Protein AF-A0AB36BLF7-F1 (afdb_monomer_lite)

Radius of gyration: 25.71 Å; chains: 1; bounding box: 41×65×90 Å

Foldseek 3Di:
DPPPPPPPDDDDQVLLVLLLCCLQPQADLVVLCVLLVHDSVLSVVLNVQLVVQLVVCVVPPRSSVVSCVVRDDPVSVVSSVVVSVVCVVCVVVRPPPPPDPVNVVVVVVVVVVVVCVVVVVPPPDPPPPPPDDD

pLDDT: mean 78.64, std 15.18, range [36.53, 93.25]

Organism: Staphylococcus warneri (NCBI:txid1292)

Secondary structure (DSSP, 8-state):
-----PPPP---HHHHHHHHHIIIIIS-HHHHHHHTT--HHHHHHHHHHHHHHHHHTTTSS-HHHHHHHHHS-HHHHHHHHHHHHHHHH-GGGGS-----HHHHHHHHHHHHHHHHHHTT-------TTSS---

Structure (mmCIF, N/CA/C/O backbone):
data_AF-A0AB36BLF7-F1
#
_entry.id   AF-A0AB36BLF7-F1
#
loop_
_atom_site.group_PDB
_atom_site.id
_atom_site.type_symbol
_atom_site.label_atom_id
_atom_site.label_alt_id
_atom_site.label_comp_id
_atom_site.label_asym_id
_atom_site.label_entity_id
_atom_site.label_seq_id
_atom_site.pdbx_PDB_ins_code
_atom_site.Cartn_x
_atom_site.Cartn_y
_atom_site.Cartn_z
_atom_site.occupancy
_atom_site.B_iso_or_equiv
_atom_site.auth_seq_id
_atom_site.auth_comp_id
_atom_site.auth_asym_id
_atom_site.auth_atom_id
_atom_site.pdbx_PDB_model_num
ATOM 1 N N . MET A 1 1 ? -0.136 10.505 -38.898 1.00 45.38 1 MET A N 1
ATOM 2 C CA . MET A 1 1 ? -0.244 9.866 -37.563 1.00 45.38 1 MET A CA 1
ATOM 3 C C . MET A 1 1 ? -0.278 10.948 -36.496 1.00 45.38 1 MET A C 1
ATOM 5 O O . MET A 1 1 ? 0.633 11.760 -36.458 1.00 45.38 1 MET A O 1
ATOM 9 N N . ARG A 1 2 ? -1.320 11.004 -35.657 1.00 48.56 2 ARG A N 1
ATOM 10 C CA . ARG A 1 2 ? -1.371 11.905 -34.492 1.00 48.56 2 ARG A CA 1
ATOM 11 C C . ARG A 1 2 ? -0.924 11.090 -33.276 1.00 48.56 2 ARG A C 1
ATOM 13 O O . ARG A 1 2 ? -1.735 10.381 -32.689 1.00 48.56 2 ARG A O 1
ATOM 20 N N . THR A 1 3 ? 0.362 11.120 -32.937 1.00 56.50 3 THR A N 1
ATOM 21 C CA . THR A 1 3 ? 0.858 10.503 -31.699 1.00 56.50 3 THR A CA 1
ATOM 22 C C . THR A 1 3 ? 0.397 11.382 -30.543 1.00 56.50 3 THR A C 1
ATOM 24 O O . THR A 1 3 ? 1.006 12.408 -30.251 1.00 56.50 3 THR A O 1
ATOM 27 N N . LYS A 1 4 ? -0.741 11.047 -29.929 1.00 61.22 4 LYS A N 1
ATOM 28 C CA . LYS A 1 4 ? -1.139 11.665 -28.662 1.00 61.22 4 LYS A CA 1
ATOM 29 C C . LYS A 1 4 ? -0.105 11.238 -27.621 1.00 61.22 4 LYS A C 1
ATOM 31 O O . LYS A 1 4 ? -0.227 10.162 -27.049 1.00 61.22 4 LYS A O 1
ATOM 36 N N . THR A 1 5 ? 0.937 12.037 -27.427 1.00 59.03 5 THR A N 1
ATOM 37 C CA . THR A 1 5 ? 1.915 11.819 -26.363 1.00 59.03 5 THR A CA 1
ATOM 38 C C . THR A 1 5 ? 1.154 11.893 -25.044 1.00 59.03 5 THR A C 1
ATOM 40 O O . THR A 1 5 ? 0.549 12.925 -24.739 1.00 59.03 5 THR A O 1
ATOM 43 N N . GLN A 1 6 ? 1.093 10.790 -24.296 1.00 59.69 6 GLN A N 1
ATOM 44 C CA . GLN A 1 6 ? 0.554 10.828 -22.939 1.00 59.69 6 GLN A CA 1
ATOM 45 C C . GLN A 1 6 ? 1.383 11.838 -22.146 1.00 59.69 6 GLN A C 1
ATOM 47 O O . GLN A 1 6 ? 2.611 11.786 -22.163 1.00 59.69 6 GLN A O 1
ATOM 52 N N . LYS A 1 7 ? 0.715 12.797 -21.495 1.00 61.59 7 LYS A N 1
ATOM 53 C CA . LYS A 1 7 ? 1.396 13.698 -20.563 1.00 61.59 7 LYS A CA 1
ATOM 54 C C . LYS A 1 7 ? 2.073 12.840 -19.499 1.00 61.59 7 LYS A C 1
ATOM 56 O O . LYS A 1 7 ? 1.421 11.967 -18.927 1.00 61.59 7 LYS A O 1
ATOM 61 N N . ASN A 1 8 ? 3.349 13.112 -19.236 1.00 65.00 8 ASN A N 1
ATOM 62 C CA . ASN A 1 8 ? 4.058 12.482 -18.130 1.00 65.00 8 ASN A CA 1
ATOM 63 C C . ASN A 1 8 ? 3.266 12.735 -16.844 1.00 65.00 8 ASN A C 1
ATOM 65 O O . ASN A 1 8 ? 2.873 13.871 -16.564 1.00 65.00 8 ASN A O 1
ATOM 69 N N . LEU A 1 9 ? 2.985 11.665 -16.101 1.00 67.94 9 LEU A N 1
ATOM 70 C CA . LEU A 1 9 ? 2.349 11.785 -14.802 1.00 67.94 9 LEU A CA 1
ATOM 71 C C . LEU A 1 9 ? 3.348 12.469 -13.868 1.00 67.94 9 LEU A C 1
ATOM 73 O O . LEU A 1 9 ? 4.423 11.932 -13.621 1.00 67.94 9 LEU A O 1
ATOM 77 N N . THR A 1 10 ? 2.987 13.637 -13.347 1.00 70.81 10 THR A N 1
ATOM 78 C CA . THR A 1 10 ? 3.804 14.339 -12.357 1.00 70.81 10 THR A CA 1
ATOM 79 C C . THR A 1 10 ? 2.959 14.567 -11.117 1.00 70.81 10 THR A C 1
ATOM 81 O O . THR A 1 10 ? 1.934 15.247 -11.167 1.00 70.81 10 THR A O 1
ATOM 84 N N . ILE A 1 11 ? 3.378 13.986 -9.995 1.00 80.75 11 ILE A N 1
ATOM 85 C CA . ILE A 1 11 ? 2.759 14.190 -8.683 1.00 80.75 11 ILE A CA 1
ATOM 86 C C . ILE A 1 11 ? 3.725 15.022 -7.839 1.00 80.75 11 ILE A C 1
ATOM 88 O O . ILE A 1 11 ? 4.941 14.841 -7.912 1.00 80.75 11 ILE A O 1
ATOM 92 N N . SER A 1 12 ? 3.198 15.951 -7.035 1.00 86.50 12 SER A N 1
ATOM 93 C CA . SER A 1 12 ? 4.039 16.720 -6.115 1.00 86.50 12 SER A CA 1
ATOM 94 C C . SER A 1 12 ? 4.742 15.793 -5.118 1.00 86.50 12 SER A C 1
ATOM 96 O O . SER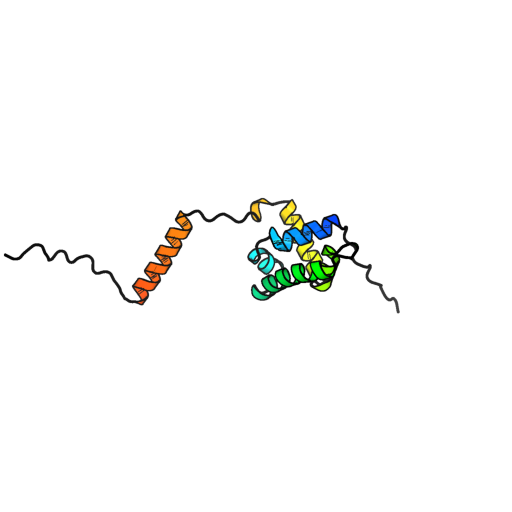 A 1 12 ? 4.204 14.753 -4.719 1.00 86.50 12 SER A O 1
ATOM 98 N N . LYS A 1 13 ? 5.950 16.174 -4.695 1.00 87.69 13 LYS A N 1
ATOM 99 C CA . LYS A 1 13 ? 6.769 15.375 -3.773 1.00 87.69 13 LYS A CA 1
ATOM 100 C C . LYS A 1 13 ? 6.017 15.025 -2.490 1.00 87.69 13 LYS A C 1
ATOM 102 O O . LYS A 1 13 ? 5.853 13.851 -2.176 1.00 87.69 13 LYS A O 1
ATOM 107 N N . THR A 1 14 ? 5.439 16.032 -1.839 1.00 87.81 14 THR A N 1
ATOM 108 C CA . THR A 1 14 ? 4.654 15.869 -0.608 1.00 87.81 14 THR A CA 1
ATOM 109 C C . THR A 1 14 ? 3.477 14.912 -0.791 1.00 87.81 14 THR A C 1
ATOM 111 O O . THR A 1 14 ? 3.247 14.035 0.036 1.00 87.81 14 THR A O 1
ATOM 114 N N . LYS A 1 15 ? 2.739 15.025 -1.904 1.00 88.69 15 LYS A N 1
ATOM 115 C CA . LYS A 1 15 ? 1.605 14.132 -2.177 1.00 88.69 15 LYS A CA 1
ATOM 116 C C . LYS A 1 15 ? 2.071 12.693 -2.404 1.00 88.69 15 LYS A C 1
ATOM 118 O O . LYS A 1 15 ? 1.430 11.764 -1.925 1.00 88.69 15 LYS A O 1
ATOM 123 N N . SER A 1 16 ? 3.202 12.517 -3.080 1.00 90.31 16 SER A N 1
ATOM 124 C CA . SER A 1 16 ? 3.807 11.204 -3.331 1.00 90.31 16 SER A CA 1
ATOM 125 C C . SER A 1 16 ? 4.260 10.533 -2.031 1.00 90.31 16 SER A C 1
ATOM 127 O O . SER A 1 16 ? 3.999 9.352 -1.824 1.00 90.31 16 SER A O 1
ATOM 129 N N . GLU A 1 17 ? 4.887 11.287 -1.127 1.00 92.00 17 GLU A N 1
ATOM 130 C CA . GLU A 1 17 ? 5.300 10.811 0.200 1.00 92.00 17 GLU A CA 1
ATOM 131 C C . GLU A 1 17 ? 4.105 10.417 1.071 1.00 92.00 17 GLU A C 1
ATOM 133 O O . GLU A 1 17 ? 4.120 9.353 1.693 1.00 92.00 17 GLU A O 1
ATOM 138 N N . ASN A 1 18 ? 3.041 11.221 1.061 1.00 92.69 18 ASN A N 1
ATOM 139 C CA . ASN A 1 18 ? 1.825 10.921 1.810 1.00 92.69 18 ASN A CA 1
ATOM 140 C C . ASN A 1 18 ? 1.137 9.650 1.303 1.00 92.69 18 ASN A C 1
ATOM 142 O O . ASN A 1 18 ? 0.778 8.789 2.104 1.00 92.69 18 ASN A O 1
ATOM 146 N N . ILE A 1 19 ? 0.996 9.504 -0.018 1.00 92.06 19 ILE A N 1
ATOM 147 C CA . ILE A 1 19 ? 0.427 8.300 -0.636 1.00 92.06 19 ILE A CA 1
ATOM 148 C C . ILE A 1 19 ? 1.293 7.078 -0.317 1.00 92.06 19 ILE A C 1
ATOM 150 O O . ILE A 1 19 ? 0.776 6.035 0.080 1.00 92.06 19 ILE A O 1
ATOM 154 N N . PHE A 1 20 ? 2.616 7.204 -0.426 1.00 93.25 20 PHE A N 1
ATOM 155 C CA . PHE A 1 20 ? 3.541 6.127 -0.084 1.00 93.25 20 PHE A CA 1
ATOM 156 C C . PHE A 1 20 ? 3.397 5.694 1.385 1.00 93.25 20 PHE A C 1
ATOM 158 O O . PHE A 1 20 ? 3.282 4.500 1.679 1.00 93.25 20 PHE A O 1
ATOM 165 N N . SER A 1 21 ? 3.359 6.652 2.318 1.00 91.38 21 SER A N 1
ATOM 166 C CA . SER A 1 21 ? 3.156 6.374 3.745 1.00 91.38 21 SER A CA 1
ATOM 167 C C . SER A 1 21 ? 1.790 5.738 4.004 1.00 91.38 21 SER A C 1
ATOM 169 O O . SER A 1 21 ? 1.688 4.776 4.766 1.00 91.38 21 SER A O 1
ATOM 171 N N . PHE A 1 22 ? 0.750 6.208 3.315 1.00 91.75 22 PHE A N 1
ATOM 172 C CA . PHE A 1 22 ? -0.593 5.651 3.412 1.00 91.75 22 PHE A CA 1
ATOM 173 C C . PHE A 1 22 ? -0.630 4.169 3.019 1.00 91.75 22 PHE A C 1
ATOM 175 O O . PHE A 1 22 ? -1.126 3.348 3.787 1.00 91.75 22 PHE A O 1
ATOM 182 N N . ILE A 1 23 ? -0.045 3.801 1.874 1.00 90.75 23 ILE A N 1
ATOM 183 C CA . ILE A 1 23 ? -0.003 2.410 1.391 1.00 90.75 23 ILE A CA 1
ATOM 184 C C . ILE A 1 23 ? 0.791 1.512 2.342 1.00 90.75 23 ILE A C 1
ATOM 186 O O . ILE A 1 23 ? 0.398 0.373 2.603 1.00 90.75 23 ILE A O 1
ATOM 190 N N . THR A 1 24 ? 1.938 1.992 2.825 1.00 89.06 24 THR A N 1
ATOM 191 C CA . THR A 1 24 ? 2.887 1.164 3.579 1.00 89.06 24 THR A CA 1
ATOM 192 C C . THR A 1 24 ? 2.501 1.017 5.050 1.00 89.06 24 THR A C 1
ATOM 194 O O . THR A 1 24 ? 2.611 -0.090 5.586 1.00 89.06 24 THR A O 1
ATOM 197 N N . LYS A 1 25 ? 2.014 2.088 5.690 1.00 87.81 25 LYS A N 1
ATOM 198 C CA . LYS A 1 25 ? 1.816 2.167 7.148 1.00 87.81 25 LYS A CA 1
ATOM 199 C C . LYS A 1 25 ? 0.353 2.262 7.569 1.00 87.81 25 LYS A C 1
ATOM 201 O O . LYS A 1 25 ? -0.067 1.492 8.432 1.00 87.81 25 LYS A O 1
ATOM 206 N N . GLU A 1 26 ? -0.408 3.170 6.963 1.00 87.62 26 GLU A N 1
ATOM 207 C CA . GLU A 1 26 ? -1.742 3.537 7.461 1.00 87.62 26 GLU A CA 1
ATOM 208 C C . GLU A 1 26 ? -2.815 2.525 7.047 1.00 87.62 26 GLU A C 1
ATOM 210 O O . GLU A 1 26 ? -3.511 1.943 7.883 1.00 87.62 26 GLU A O 1
ATOM 215 N N . VAL A 1 27 ? -2.938 2.258 5.744 1.00 88.81 27 VAL A N 1
ATOM 216 C CA . VAL A 1 27 ? -4.014 1.416 5.224 1.00 88.81 27 VAL A CA 1
ATOM 217 C C . VAL A 1 27 ? -3.770 -0.048 5.576 1.00 88.81 27 VAL A C 1
ATOM 219 O O . VAL A 1 27 ? -2.651 -0.571 5.485 1.00 88.81 27 VAL A O 1
ATOM 222 N N . SER A 1 28 ? -4.828 -0.767 5.954 1.00 87.25 28 SER A N 1
ATOM 223 C CA . SER A 1 28 ? -4.708 -2.207 6.183 1.00 87.25 28 SER A CA 1
ATOM 224 C C . SER A 1 28 ? -4.446 -2.950 4.857 1.00 87.25 28 SER A C 1
ATOM 226 O O . SER A 1 28 ? -5.064 -2.611 3.844 1.00 87.25 28 SER A O 1
ATOM 228 N N . PRO A 1 29 ? -3.580 -3.986 4.830 1.00 87.44 29 PRO A N 1
ATOM 229 C CA . PRO A 1 29 ? -3.346 -4.778 3.617 1.00 87.44 29 PRO A CA 1
ATOM 230 C C . PRO A 1 29 ? -4.627 -5.394 3.056 1.00 87.44 29 PRO A C 1
ATOM 232 O O . 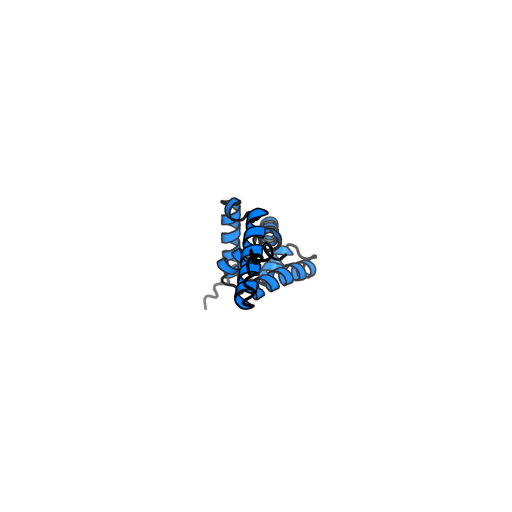PRO A 1 29 ? -4.758 -5.543 1.850 1.00 87.44 29 PRO A O 1
ATOM 235 N N . LYS A 1 30 ? -5.585 -5.714 3.934 1.00 87.69 30 LYS A N 1
ATOM 236 C CA . LYS A 1 30 ? -6.885 -6.258 3.548 1.00 87.69 30 LYS A CA 1
ATOM 237 C C . LYS A 1 30 ? -7.696 -5.251 2.725 1.00 87.69 30 LYS A C 1
ATOM 239 O O . LYS A 1 30 ? -8.091 -5.583 1.616 1.00 87.69 30 LYS A O 1
ATOM 244 N N . ILE A 1 31 ? -7.881 -4.032 3.237 1.00 88.62 31 ILE A N 1
ATOM 245 C CA . ILE A 1 31 ? -8.618 -2.973 2.527 1.00 88.62 31 ILE A CA 1
ATOM 246 C C . ILE A 1 31 ? -7.945 -2.663 1.188 1.00 88.62 31 ILE A C 1
ATOM 248 O O . ILE A 1 31 ? -8.613 -2.593 0.164 1.00 88.62 31 ILE A O 1
ATOM 252 N N . LEU A 1 32 ? -6.612 -2.557 1.178 1.00 89.56 32 LEU A N 1
ATOM 253 C CA . LEU A 1 32 ? -5.866 -2.321 -0.056 1.00 89.56 32 LEU A CA 1
ATOM 254 C C . LEU A 1 32 ? -6.061 -3.461 -1.069 1.00 89.56 32 LEU A C 1
ATOM 256 O O . LEU A 1 32 ? -6.273 -3.193 -2.245 1.00 89.56 32 LEU A O 1
ATOM 260 N N . SER A 1 33 ? -6.032 -4.723 -0.623 1.00 90.62 33 SER A N 1
ATOM 261 C CA . SER A 1 33 ? -6.259 -5.880 -1.500 1.00 90.62 33 SER A CA 1
ATOM 262 C C . SER A 1 33 ? -7.672 -5.908 -2.087 1.00 90.62 33 SER A C 1
ATOM 264 O O . SER A 1 33 ? -7.834 -6.198 -3.268 1.00 90.62 33 SER A O 1
ATOM 266 N N . GLU A 1 34 ? -8.682 -5.557 -1.286 1.00 89.44 34 GLU A N 1
ATOM 267 C CA . GLU A 1 34 ? -10.084 -5.511 -1.711 1.00 89.44 34 GLU A CA 1
ATOM 268 C C . GLU A 1 34 ? -10.322 -4.378 -2.715 1.00 89.44 34 GLU A C 1
ATOM 270 O O . GLU A 1 34 ? -10.929 -4.614 -3.755 1.00 89.44 34 GLU A O 1
ATOM 275 N N . TYR A 1 35 ? -9.787 -3.184 -2.444 1.00 88.38 35 TYR A N 1
ATOM 276 C CA . TYR A 1 35 ? -9.967 -2.008 -3.298 1.00 88.38 35 TYR A CA 1
ATOM 277 C C . TYR A 1 35 ? -9.213 -2.113 -4.630 1.00 88.38 35 TYR A C 1
ATOM 279 O O . TYR A 1 35 ? -9.716 -1.695 -5.665 1.00 88.38 35 TYR A O 1
ATOM 287 N N . MET A 1 36 ? -8.007 -2.687 -4.613 1.00 87.94 36 MET A N 1
ATOM 288 C CA . MET A 1 36 ? -7.185 -2.870 -5.817 1.00 87.94 36 MET A CA 1
ATOM 289 C C . MET A 1 36 ? -7.495 -4.163 -6.577 1.00 87.94 36 MET A C 1
ATOM 291 O O . MET A 1 36 ? -6.850 -4.454 -7.580 1.00 87.94 36 MET A O 1
ATOM 295 N N . HIS A 1 37 ? -8.420 -4.987 -6.074 1.00 87.38 37 HIS A N 1
ATOM 296 C CA . HIS A 1 37 ? -8.673 -6.341 -6.578 1.00 87.38 37 HIS A CA 1
ATOM 297 C C . HIS A 1 37 ? -7.400 -7.205 -6.670 1.00 87.38 37 HIS A C 1
ATOM 299 O O . HIS A 1 37 ? -7.258 -8.068 -7.537 1.00 87.38 37 HIS A O 1
ATOM 305 N N . PHE A 1 38 ? -6.452 -6.984 -5.759 1.00 87.50 38 PHE A N 1
ATOM 306 C CA . PHE A 1 38 ? -5.224 -7.764 -5.675 1.00 87.50 38 PHE A CA 1
ATOM 307 C C . PHE A 1 38 ? -5.409 -8.976 -4.765 1.00 87.50 38 PHE A C 1
ATOM 309 O O . PHE A 1 38 ? -6.100 -8.934 -3.748 1.00 87.50 38 PHE A O 1
ATOM 316 N N . GLY A 1 39 ? -4.716 -10.068 -5.089 1.00 88.25 39 GLY A N 1
ATOM 317 C CA . GLY A 1 39 ? -4.549 -11.169 -4.146 1.00 88.25 39 GLY A CA 1
ATOM 318 C C . GLY A 1 39 ? -3.741 -10.724 -2.920 1.00 88.25 39 GLY A C 1
ATOM 319 O O . GLY A 1 39 ? -2.839 -9.896 -3.030 1.00 88.25 39 GLY A O 1
ATOM 320 N N . LYS A 1 40 ? -4.015 -11.322 -1.752 1.00 87.31 40 LYS A N 1
ATOM 321 C CA . LYS A 1 40 ? -3.328 -11.002 -0.481 1.00 87.31 40 LYS A CA 1
ATOM 322 C C . LYS A 1 40 ? -1.801 -11.035 -0.599 1.00 87.31 40 LYS A C 1
ATOM 324 O O . LYS A 1 40 ? -1.133 -10.152 -0.071 1.00 87.31 40 LYS A O 1
ATOM 329 N N . THR A 1 41 ? -1.276 -12.043 -1.298 1.00 89.75 41 THR A N 1
ATOM 330 C CA . THR A 1 41 ? 0.161 -12.216 -1.546 1.00 89.75 41 THR A CA 1
ATOM 331 C C . THR A 1 41 ? 0.714 -11.055 -2.367 1.00 89.75 41 THR A C 1
ATOM 333 O O . THR A 1 41 ? 1.614 -10.369 -1.901 1.00 89.75 41 THR A O 1
ATOM 336 N N . LYS A 1 42 ? 0.073 -10.728 -3.500 1.00 90.56 42 LYS A N 1
ATOM 337 C CA . LYS A 1 42 ? 0.458 -9.592 -4.354 1.00 90.56 42 LYS A CA 1
ATOM 338 C C . LYS A 1 42 ? 0.480 -8.274 -3.573 1.00 90.56 42 LYS A C 1
ATOM 340 O O . LYS A 1 42 ? 1.408 -7.489 -3.718 1.00 90.56 42 LYS A O 1
ATOM 345 N N . THR A 1 43 ? -0.509 -8.025 -2.712 1.00 90.88 43 THR A N 1
ATOM 346 C CA . THR A 1 43 ? -0.540 -6.810 -1.879 1.00 90.88 43 THR A CA 1
ATOM 347 C C . THR A 1 43 ? 0.597 -6.762 -0.856 1.00 90.88 43 THR A C 1
ATOM 349 O O . THR A 1 43 ? 1.114 -5.683 -0.562 1.00 90.88 43 THR A O 1
ATOM 352 N N . PHE A 1 44 ? 0.972 -7.906 -0.285 1.00 89.81 44 PHE A N 1
ATOM 353 C CA . PHE A 1 44 ? 2.085 -7.987 0.656 1.00 89.81 44 PHE A CA 1
ATOM 354 C C . PHE A 1 44 ? 3.428 -7.759 -0.045 1.00 89.81 44 PHE A C 1
ATOM 356 O O . PHE A 1 44 ? 4.213 -6.923 0.410 1.00 89.81 44 PHE A O 1
ATOM 363 N N . ASP A 1 45 ? 3.648 -8.436 -1.171 1.00 92.19 45 ASP A N 1
ATOM 364 C CA . ASP A 1 45 ? 4.869 -8.317 -1.969 1.00 92.19 45 ASP A CA 1
ATOM 365 C C . ASP A 1 45 ? 5.047 -6.886 -2.477 1.00 92.19 45 ASP A C 1
ATOM 367 O O . ASP A 1 45 ? 6.094 -6.289 -2.239 1.00 92.19 45 ASP A O 1
ATOM 371 N N . LEU A 1 46 ? 3.981 -6.266 -2.997 1.00 91.75 46 LEU A N 1
ATOM 372 C CA . LEU A 1 46 ? 3.979 -4.861 -3.412 1.00 91.75 46 LEU A CA 1
ATOM 373 C C . LEU A 1 46 ? 4.483 -3.926 -2.304 1.00 91.75 46 LEU A C 1
ATOM 375 O O . LEU A 1 46 ? 5.312 -3.054 -2.545 1.00 91.75 46 LEU A O 1
ATOM 379 N N . ARG A 1 47 ? 4.003 -4.081 -1.063 1.00 91.88 47 ARG A N 1
ATOM 380 C CA . ARG A 1 47 ? 4.446 -3.223 0.053 1.00 91.88 47 ARG A CA 1
ATOM 381 C C . ARG A 1 47 ? 5.919 -3.415 0.374 1.00 91.88 47 ARG A C 1
ATOM 383 O O . ARG A 1 47 ? 6.599 -2.452 0.732 1.00 91.88 47 ARG A O 1
ATOM 390 N N . LYS A 1 48 ? 6.401 -4.652 0.300 1.00 91.94 48 LYS A N 1
ATOM 391 C CA . LYS A 1 48 ? 7.808 -4.970 0.527 1.00 91.94 48 LYS A CA 1
ATOM 392 C C . LYS A 1 48 ? 8.669 -4.342 -0.570 1.00 91.94 48 LYS A C 1
ATOM 394 O O . LYS A 1 48 ? 9.610 -3.616 -0.261 1.00 91.94 48 LYS A O 1
ATOM 399 N N . GLU A 1 49 ? 8.284 -4.544 -1.824 1.00 92.81 49 GLU A N 1
ATOM 400 C CA . GLU A 1 49 ? 8.973 -4.031 -3.007 1.00 92.81 49 GLU A CA 1
ATOM 401 C C . GLU A 1 49 ? 9.000 -2.502 -3.055 1.00 92.81 49 GLU A C 1
ATOM 403 O O . GLU A 1 49 ? 10.051 -1.925 -3.335 1.00 92.81 49 GLU A O 1
ATOM 408 N N . LEU A 1 50 ? 7.898 -1.834 -2.699 1.00 92.19 50 LEU A N 1
ATOM 409 C CA . LEU A 1 50 ? 7.83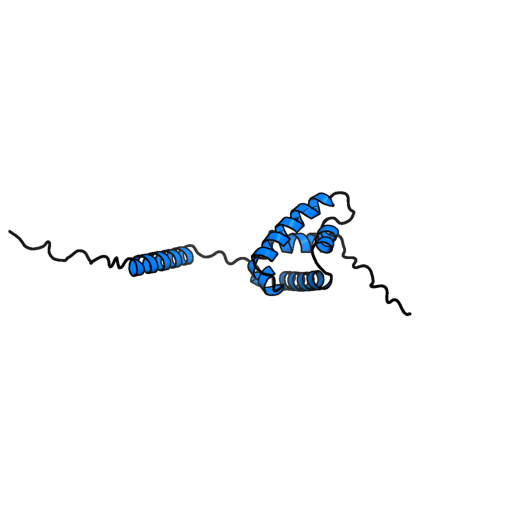2 -0.374 -2.592 1.00 92.19 50 LEU A CA 1
ATOM 410 C C . LEU A 1 50 ? 8.861 0.173 -1.596 1.00 92.19 50 LEU A C 1
ATOM 412 O O . LEU A 1 50 ? 9.558 1.139 -1.906 1.00 92.19 50 LEU A O 1
ATOM 416 N N . ASN A 1 51 ? 8.999 -0.454 -0.424 1.00 89.94 51 ASN A N 1
ATOM 417 C CA . ASN A 1 51 ? 9.996 -0.042 0.565 1.00 89.94 51 ASN A CA 1
ATOM 418 C C . ASN A 1 51 ? 11.423 -0.264 0.057 1.00 89.94 51 ASN A C 1
ATOM 420 O O . ASN A 1 51 ? 12.242 0.648 0.138 1.00 89.94 51 ASN A O 1
ATOM 424 N N . SER A 1 52 ? 11.712 -1.432 -0.522 1.00 90.31 52 SER A N 1
ATOM 425 C CA . SER A 1 52 ? 13.036 -1.731 -1.080 1.00 90.31 52 SER A CA 1
ATOM 426 C C . SER A 1 52 ? 13.419 -0.780 -2.215 1.00 90.31 52 SER A C 1
ATOM 428 O O . SER A 1 52 ? 14.538 -0.284 -2.270 1.00 90.31 52 SER A O 1
ATOM 430 N N . THR A 1 53 ? 12.475 -0.480 -3.099 1.00 89.19 53 THR A N 1
ATOM 431 C CA . THR A 1 53 ? 12.728 0.315 -4.306 1.00 89.19 53 THR A CA 1
ATOM 432 C C . THR A 1 53 ? 12.872 1.794 -3.985 1.00 89.19 53 THR A C 1
ATOM 434 O O . THR A 1 53 ? 13.697 2.477 -4.585 1.00 89.19 53 THR A O 1
ATOM 437 N N . ARG A 1 54 ? 12.141 2.291 -2.979 1.00 87.69 54 ARG A N 1
ATOM 438 C CA . ARG A 1 54 ? 12.331 3.651 -2.466 1.00 87.69 54 ARG A CA 1
ATOM 439 C C . ARG A 1 54 ? 13.769 3.880 -1.992 1.00 87.69 54 ARG A C 1
ATOM 441 O O . ARG A 1 54 ? 14.305 4.948 -2.264 1.00 87.69 54 ARG A O 1
ATOM 448 N N . HIS A 1 55 ? 14.390 2.888 -1.345 1.00 84.75 55 HIS A N 1
ATOM 449 C CA . HIS A 1 55 ? 15.803 2.963 -0.956 1.00 84.75 55 HIS A CA 1
ATOM 450 C C . HIS A 1 55 ? 16.733 3.057 -2.174 1.00 84.75 55 HIS A C 1
ATOM 452 O O . HIS A 1 55 ? 17.660 3.860 -2.189 1.00 84.75 55 HIS A O 1
ATOM 458 N N . SER A 1 56 ? 16.455 2.308 -3.245 1.00 84.94 56 SER A N 1
ATOM 459 C CA . SER A 1 56 ? 17.240 2.383 -4.488 1.00 84.94 56 SER A CA 1
ATOM 460 C C . SER A 1 56 ? 17.161 3.747 -5.185 1.00 84.94 56 SER A C 1
ATOM 462 O O . SER A 1 56 ? 18.085 4.116 -5.906 1.00 84.94 56 SER A O 1
ATOM 464 N N . TYR A 1 57 ? 16.084 4.504 -4.963 1.00 84.69 57 TYR A N 1
ATOM 465 C CA . TYR A 1 57 ? 15.880 5.838 -5.528 1.00 84.69 57 TYR A CA 1
ATOM 466 C C . TYR A 1 57 ? 16.214 6.979 -4.558 1.00 84.69 57 TYR A C 1
ATOM 468 O O . TYR A 1 57 ? 15.860 8.117 -4.854 1.00 84.69 57 TYR A O 1
ATOM 476 N N . GLU A 1 58 ? 16.901 6.741 -3.436 1.00 82.12 58 GLU A N 1
ATOM 477 C CA . GLU A 1 58 ? 17.176 7.772 -2.412 1.00 82.12 58 GLU A CA 1
ATOM 478 C C . GLU A 1 58 ? 17.788 9.072 -2.958 1.00 82.12 58 GLU A C 1
ATOM 480 O O . GLU A 1 58 ? 17.456 10.152 -2.473 1.00 82.12 58 GLU A O 1
ATOM 485 N N . ASN A 1 59 ? 18.610 8.982 -4.007 1.00 84.06 59 ASN A N 1
ATOM 486 C CA . ASN A 1 59 ? 19.261 10.131 -4.647 1.00 84.06 59 ASN A CA 1
ATOM 487 C C . ASN A 1 59 ? 18.393 10.843 -5.706 1.00 84.06 59 ASN A C 1
ATOM 489 O O . ASN A 1 59 ? 18.839 11.804 -6.332 1.00 84.06 59 ASN A O 1
ATOM 493 N N . SER A 1 60 ? 17.175 10.365 -5.957 1.00 85.19 60 SER A N 1
ATOM 494 C CA . SER A 1 60 ? 16.235 10.989 -6.891 1.00 85.19 60 SER A CA 1
ATOM 495 C C . SER A 1 60 ? 15.550 12.214 -6.275 1.00 85.19 60 SER A C 1
ATOM 497 O O . SER A 1 60 ? 15.487 12.395 -5.058 1.00 85.19 60 SER A O 1
ATOM 499 N N . SER A 1 61 ? 14.968 13.062 -7.125 1.00 84.12 61 SER A N 1
ATOM 500 C CA . SER A 1 61 ? 14.205 14.228 -6.662 1.00 84.12 61 SER A CA 1
ATOM 501 C C . SER A 1 61 ? 12.941 13.826 -5.877 1.00 84.12 61 SER A C 1
ATOM 503 O O . SER A 1 61 ? 12.567 14.496 -4.903 1.00 84.12 61 SER A O 1
ATOM 505 N N . ASN A 1 62 ? 12.304 12.712 -6.269 1.00 87.38 62 ASN A N 1
ATOM 506 C CA . ASN A 1 62 ? 11.067 12.204 -5.678 1.00 87.38 62 ASN A CA 1
ATOM 507 C C . ASN A 1 62 ? 11.074 10.660 -5.566 1.00 87.38 62 ASN A C 1
ATOM 509 O O . ASN A 1 62 ? 10.354 9.981 -6.303 1.00 87.38 62 ASN A O 1
ATOM 513 N N . PRO A 1 63 ? 11.811 10.100 -4.588 1.00 89.81 63 PRO A N 1
ATOM 514 C CA . PRO A 1 63 ? 11.985 8.650 -4.434 1.00 89.81 63 PRO A CA 1
ATOM 515 C C . PRO A 1 63 ? 10.671 7.902 -4.218 1.00 89.81 63 PRO A C 1
ATOM 517 O O . PRO A 1 63 ? 10.514 6.757 -4.637 1.00 89.81 63 PRO A O 1
ATOM 520 N N . SER A 1 64 ? 9.714 8.551 -3.553 1.00 90.88 64 SER A N 1
ATOM 521 C CA . SER A 1 64 ? 8.395 7.983 -3.289 1.00 90.88 64 SER A CA 1
ATOM 522 C C . SER A 1 64 ? 7.591 7.830 -4.579 1.00 90.88 64 SER A C 1
ATOM 524 O O . SER A 1 64 ? 6.961 6.796 -4.779 1.00 90.88 64 SER A O 1
ATOM 526 N N . PHE A 1 65 ? 7.626 8.827 -5.469 1.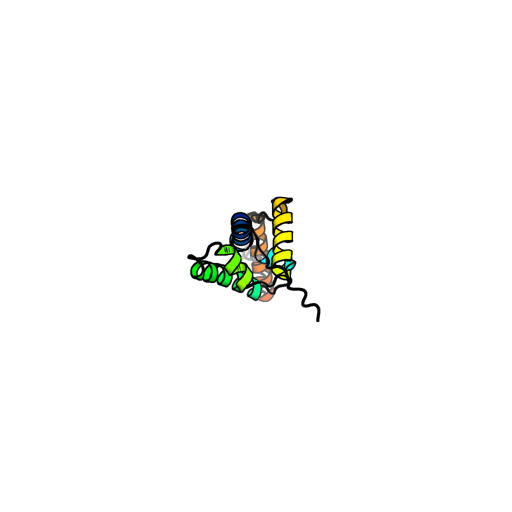00 90.56 65 PHE A N 1
ATOM 527 C CA . PHE A 1 65 ? 6.964 8.732 -6.769 1.00 90.56 65 PHE A CA 1
ATOM 528 C C . PHE A 1 65 ? 7.640 7.711 -7.677 1.00 90.56 65 PHE A C 1
ATOM 530 O O . PHE A 1 65 ? 6.940 6.905 -8.279 1.00 90.56 65 PHE A O 1
ATOM 537 N N . ASP A 1 66 ? 8.971 7.692 -7.725 1.00 89.88 66 ASP A N 1
ATOM 538 C CA . ASP A 1 66 ? 9.712 6.761 -8.579 1.00 89.88 66 ASP A CA 1
ATOM 539 C C . ASP A 1 66 ? 9.466 5.303 -8.164 1.00 89.88 66 ASP A C 1
ATOM 541 O O . ASP A 1 66 ? 9.230 4.441 -9.011 1.00 89.88 66 ASP A O 1
ATOM 545 N N . ALA A 1 67 ? 9.405 5.028 -6.856 1.00 91.50 67 ALA A N 1
ATOM 546 C CA . ALA A 1 67 ? 9.017 3.715 -6.348 1.00 91.50 67 ALA A CA 1
ATOM 547 C C . ALA A 1 67 ? 7.574 3.339 -6.734 1.00 91.50 67 ALA A C 1
ATOM 549 O O . ALA A 1 67 ? 7.333 2.208 -7.153 1.00 91.50 67 ALA A O 1
ATOM 550 N N . LEU A 1 68 ? 6.620 4.273 -6.625 1.00 91.00 68 LEU A N 1
ATOM 551 C CA . LEU A 1 68 ? 5.227 4.037 -7.025 1.00 91.00 68 LEU A CA 1
ATOM 552 C C . LEU A 1 68 ? 5.114 3.784 -8.532 1.00 91.00 68 LEU A C 1
ATOM 554 O O . LEU A 1 68 ? 4.500 2.804 -8.937 1.00 91.00 68 LEU A O 1
ATOM 558 N N . ALA A 1 69 ? 5.748 4.618 -9.355 1.00 89.56 69 ALA A N 1
ATOM 559 C CA . ALA A 1 69 ? 5.727 4.515 -10.810 1.00 89.56 69 ALA A CA 1
ATOM 560 C C . ALA A 1 69 ? 6.427 3.250 -11.329 1.00 89.56 69 ALA A C 1
ATOM 562 O O . ALA A 1 69 ? 6.090 2.754 -12.402 1.00 89.56 69 ALA A O 1
ATOM 563 N N . LYS A 1 70 ? 7.396 2.712 -10.577 1.00 90.88 70 LYS A N 1
ATOM 564 C CA . LYS A 1 70 ? 8.084 1.466 -10.929 1.00 90.88 70 LYS A CA 1
ATOM 565 C C . LYS A 1 70 ? 7.200 0.229 -10.762 1.00 90.88 70 LYS A C 1
ATOM 567 O O . LYS A 1 70 ? 7.344 -0.710 -11.544 1.00 90.88 70 LYS A O 1
ATOM 572 N N . HIS A 1 71 ? 6.334 0.223 -9.749 1.00 90.00 71 HIS A N 1
ATOM 573 C CA . HIS A 1 71 ? 5.567 -0.960 -9.329 1.00 90.00 71 HIS A CA 1
ATOM 574 C C . HIS A 1 71 ? 4.085 -0.910 -9.669 1.00 90.00 71 HIS A C 1
ATOM 576 O O . HIS A 1 71 ? 3.412 -1.936 -9.612 1.00 90.00 71 HIS A O 1
ATOM 582 N N . LEU A 1 72 ? 3.567 0.268 -10.004 1.00 90.00 72 LEU A N 1
ATOM 583 C CA . LEU A 1 72 ? 2.155 0.482 -10.269 1.00 90.00 72 LEU A CA 1
ATOM 584 C C . LEU A 1 72 ? 1.961 1.127 -11.632 1.00 90.00 72 LEU A C 1
ATOM 586 O O . LEU A 1 72 ? 2.686 2.034 -12.043 1.00 90.00 72 LEU A O 1
ATOM 590 N N . THR A 1 73 ? 0.920 0.681 -12.316 1.00 90.06 73 THR A N 1
ATOM 591 C CA . THR A 1 73 ? 0.420 1.323 -13.524 1.00 90.06 73 THR A CA 1
ATOM 592 C C . THR A 1 73 ? -0.252 2.657 -13.195 1.00 90.06 73 THR A C 1
ATOM 594 O O . THR A 1 73 ? -0.649 2.933 -12.062 1.00 90.06 73 THR A O 1
ATOM 597 N N . LEU A 1 74 ? -0.438 3.496 -14.214 1.00 86.19 74 LEU A N 1
ATOM 598 C CA . LEU A 1 74 ? -1.151 4.767 -14.073 1.00 86.19 74 LEU A CA 1
ATOM 599 C C . LEU A 1 74 ? -2.570 4.589 -13.502 1.00 86.19 74 LEU A C 1
ATOM 601 O O . LEU A 1 74 ? -3.024 5.401 -12.697 1.00 86.19 74 LEU A O 1
ATOM 605 N N . GLU A 1 75 ? -3.269 3.536 -13.920 1.00 87.88 75 GLU A N 1
ATOM 606 C CA . GLU A 1 75 ? -4.614 3.224 -13.437 1.00 87.88 75 GLU A CA 1
ATOM 607 C C . GLU A 1 75 ? -4.603 2.861 -11.949 1.00 87.88 75 GLU A C 1
ATOM 609 O O . GLU A 1 75 ? -5.366 3.427 -11.167 1.00 87.88 75 GLU A O 1
ATOM 614 N N . GLU A 1 76 ? -3.674 1.998 -11.542 1.00 90.06 76 GLU A N 1
ATOM 615 C CA . GLU A 1 76 ? -3.486 1.592 -10.149 1.00 90.06 76 GLU A CA 1
ATOM 616 C C . GLU A 1 76 ? -3.097 2.784 -9.257 1.00 90.06 76 GLU A C 1
ATOM 618 O O . GLU A 1 76 ? -3.623 2.935 -8.153 1.00 90.06 76 GLU A O 1
ATOM 623 N N . ILE A 1 77 ? -2.247 3.693 -9.747 1.00 90.12 77 ILE A N 1
ATOM 624 C CA . ILE A 1 77 ? -1.909 4.937 -9.038 1.00 90.12 77 ILE A CA 1
ATOM 625 C C . ILE A 1 77 ? -3.159 5.804 -8.838 1.00 90.12 77 ILE A C 1
ATOM 627 O O . ILE A 1 77 ? -3.374 6.321 -7.741 1.00 90.12 77 ILE A O 1
ATOM 631 N N . ASN A 1 78 ? -4.011 5.946 -9.856 1.00 89.06 78 ASN A N 1
ATOM 632 C CA . ASN A 1 78 ? -5.256 6.709 -9.736 1.00 89.06 78 ASN A CA 1
ATOM 633 C C . ASN A 1 78 ? -6.231 6.076 -8.734 1.00 89.06 78 ASN A C 1
ATOM 635 O O . ASN A 1 78 ? -6.834 6.793 -7.935 1.00 89.06 78 ASN A O 1
ATOM 639 N N . GLN A 1 79 ? -6.355 4.747 -8.724 1.00 91.00 79 GLN A N 1
ATOM 640 C CA . GLN A 1 79 ? -7.167 4.034 -7.734 1.00 91.00 79 GLN A CA 1
ATOM 641 C C . GLN A 1 79 ? -6.668 4.300 -6.310 1.00 91.00 79 GLN A C 1
ATOM 643 O O . GLN A 1 79 ? -7.452 4.653 -5.431 1.00 91.00 79 GLN A O 1
ATOM 648 N N . ILE A 1 80 ? -5.359 4.210 -6.080 1.00 91.31 80 ILE A N 1
ATOM 649 C CA . ILE A 1 80 ? -4.770 4.502 -4.769 1.00 91.31 80 ILE A CA 1
ATOM 650 C C . ILE A 1 80 ? -4.984 5.962 -4.370 1.00 91.31 80 ILE A C 1
ATOM 652 O O . ILE A 1 80 ? -5.242 6.236 -3.200 1.00 91.31 80 ILE A O 1
ATOM 656 N N .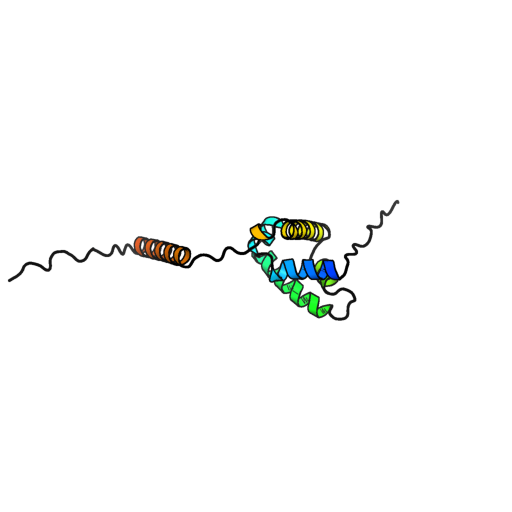 ILE A 1 81 ? -4.894 6.905 -5.310 1.00 90.12 81 ILE A N 1
ATOM 657 C CA . ILE A 1 81 ? -5.186 8.317 -5.035 1.00 90.12 81 ILE A CA 1
ATOM 658 C C . ILE A 1 81 ? -6.635 8.479 -4.568 1.00 90.12 81 ILE A C 1
ATOM 660 O O . ILE A 1 81 ? -6.871 9.196 -3.600 1.00 90.12 81 ILE A O 1
ATOM 664 N N . ASN A 1 82 ? -7.592 7.804 -5.207 1.00 90.75 82 ASN A N 1
ATOM 665 C CA . ASN A 1 82 ? -8.992 7.840 -4.783 1.00 90.75 82 ASN A CA 1
ATOM 666 C C . ASN A 1 82 ? -9.171 7.248 -3.382 1.00 90.75 82 ASN A C 1
ATOM 668 O O . ASN A 1 82 ? -9.813 7.870 -2.541 1.00 90.75 82 ASN A O 1
ATOM 672 N N . LEU A 1 83 ? -8.535 6.107 -3.109 1.00 91.25 83 LEU A N 1
ATOM 673 C CA . LEU A 1 83 ? -8.536 5.483 -1.787 1.00 91.25 83 LEU A CA 1
ATOM 674 C C . LEU A 1 83 ? -7.920 6.397 -0.714 1.00 91.25 83 LEU A C 1
ATOM 676 O O . LEU A 1 83 ? -8.434 6.498 0.395 1.00 91.25 83 LEU A O 1
ATOM 680 N N . TYR A 1 84 ? -6.829 7.088 -1.044 1.00 91.12 84 TYR A N 1
ATOM 681 C CA . TYR A 1 84 ? -6.181 8.045 -0.151 1.00 91.12 84 TYR A CA 1
ATOM 682 C C . TYR A 1 84 ? -7.052 9.282 0.103 1.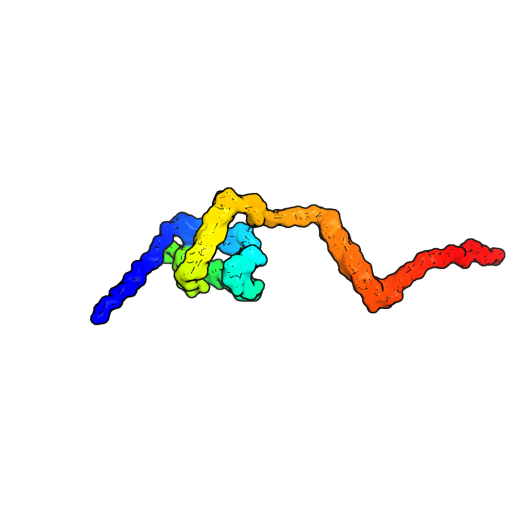00 91.12 84 TYR A C 1
ATOM 684 O O . TYR A 1 84 ? -7.124 9.765 1.231 1.00 91.12 84 TYR A O 1
ATOM 692 N N . ASN A 1 85 ? -7.742 9.788 -0.920 1.00 89.81 85 ASN A N 1
ATOM 693 C CA . ASN A 1 85 ? -8.669 10.905 -0.758 1.00 89.81 85 ASN A CA 1
ATOM 694 C C . ASN A 1 85 ? -9.868 10.513 0.118 1.00 89.81 85 ASN A C 1
ATOM 696 O O . ASN A 1 85 ? -10.253 11.297 0.982 1.00 89.81 85 ASN A O 1
ATOM 700 N N . ASP A 1 86 ? -10.414 9.305 -0.052 1.00 89.25 86 ASP A N 1
ATOM 701 C CA . ASP A 1 86 ? -11.474 8.793 0.822 1.00 89.25 86 ASP A CA 1
ATOM 702 C C . ASP A 1 86 ? -10.979 8.616 2.264 1.00 89.25 86 ASP A C 1
ATOM 704 O O . ASP A 1 86 ? -11.673 8.988 3.203 1.00 89.25 86 ASP A O 1
ATOM 708 N N . TYR A 1 87 ? -9.739 8.160 2.461 1.00 88.62 87 TYR A N 1
ATOM 709 C CA . TYR A 1 87 ? -9.109 8.132 3.784 1.00 88.62 87 TYR A CA 1
ATOM 710 C C . TYR A 1 87 ? -8.997 9.524 4.426 1.00 88.62 87 TYR A C 1
ATOM 712 O O . TYR A 1 87 ? -9.247 9.663 5.620 1.00 88.62 87 TYR A O 1
ATOM 720 N N . ILE A 1 88 ? -8.643 10.559 3.655 1.00 88.12 88 ILE A N 1
ATOM 721 C CA . ILE A 1 88 ? -8.598 11.940 4.160 1.00 88.12 88 ILE A CA 1
ATOM 722 C C . ILE A 1 88 ? -9.998 12.421 4.563 1.00 88.12 88 ILE A C 1
ATOM 724 O O . ILE A 1 88 ? -10.135 13.120 5.564 1.00 88.12 88 ILE A O 1
ATOM 728 N N . GLN A 1 89 ? -11.025 12.071 3.786 1.00 88.06 89 GLN A N 1
ATOM 729 C CA . GLN A 1 89 ? -12.406 12.484 4.047 1.00 88.06 89 GLN A CA 1
ATOM 730 C C . GLN A 1 89 ? -13.038 11.717 5.214 1.00 88.06 89 GLN A C 1
ATOM 732 O O . GLN A 1 89 ? -13.748 12.312 6.018 1.00 88.06 89 GLN A O 1
ATOM 737 N N . ASN A 1 90 ? -12.756 10.418 5.323 1.00 86.56 90 ASN A N 1
ATOM 738 C CA . ASN A 1 90 ? -13.393 9.492 6.256 1.00 86.56 90 ASN A CA 1
ATOM 739 C C . ASN A 1 90 ? -12.354 8.646 7.017 1.00 86.56 90 ASN A C 1
ATOM 741 O O . ASN A 1 90 ? -12.364 7.414 6.912 1.00 86.56 90 ASN A O 1
ATOM 745 N N . PRO A 1 91 ? -11.456 9.254 7.813 1.00 79.56 91 PRO A N 1
ATOM 746 C CA . PRO A 1 91 ? -10.357 8.527 8.450 1.00 79.56 91 PRO A CA 1
ATOM 747 C C . PRO A 1 91 ? -10.844 7.426 9.403 1.00 79.56 91 PRO A C 1
ATOM 749 O O . PRO A 1 91 ? -10.204 6.379 9.509 1.00 79.56 91 PRO A O 1
ATOM 752 N N . GLU A 1 92 ? -12.003 7.609 10.046 1.00 77.69 92 GLU A N 1
ATOM 753 C CA . GLU A 1 92 ? -12.585 6.660 11.008 1.00 77.69 92 GLU A CA 1
ATOM 754 C C . GLU A 1 92 ? -12.827 5.259 10.427 1.00 77.69 92 GLU A C 1
ATOM 756 O O . GLU A 1 92 ? -12.620 4.257 11.116 1.00 77.69 92 GLU A O 1
ATOM 761 N N . SER A 1 93 ? -13.189 5.171 9.145 1.00 75.62 93 SER A N 1
ATOM 762 C CA . SER A 1 93 ? -13.433 3.904 8.440 1.00 75.62 93 SER A CA 1
ATOM 763 C C . SER A 1 93 ? -12.166 3.057 8.273 1.00 75.62 93 SER A C 1
ATOM 765 O O . SER A 1 93 ? -12.242 1.841 8.085 1.00 75.62 93 SER A O 1
ATOM 767 N N . TYR A 1 94 ? -10.994 3.689 8.367 1.00 72.50 94 TYR A N 1
ATOM 768 C CA . TYR A 1 94 ? -9.687 3.075 8.138 1.00 72.50 94 TYR A CA 1
ATOM 769 C C . TYR A 1 94 ? -8.899 2.839 9.429 1.00 72.50 94 TYR A C 1
ATOM 771 O O . TYR A 1 94 ? -7.895 2.119 9.414 1.00 72.50 94 TYR A O 1
ATOM 779 N N . ILE A 1 95 ? -9.370 3.370 10.564 1.00 66.94 95 ILE A N 1
ATOM 780 C CA . ILE A 1 95 ? -8.812 3.060 11.879 1.00 66.94 95 ILE A CA 1
ATOM 781 C C . ILE A 1 95 ? -9.022 1.565 12.131 1.00 66.94 95 ILE A C 1
ATOM 783 O O . ILE A 1 95 ? -10.149 1.071 12.227 1.00 66.94 95 ILE A O 1
ATOM 787 N N . LYS A 1 96 ? -7.921 0.811 12.261 1.00 62.41 96 LYS A N 1
ATOM 788 C CA . LYS A 1 96 ? -7.970 -0.591 12.698 1.00 62.41 96 LYS A CA 1
ATOM 789 C C . LYS A 1 96 ? -8.772 -0.658 13.999 1.00 62.41 96 LYS A C 1
ATOM 791 O O . LYS A 1 96 ? -8.258 -0.259 15.044 1.00 62.41 96 LYS A O 1
ATOM 796 N N . ARG A 1 97 ? -9.991 -1.212 13.959 1.00 54.56 97 ARG A N 1
ATOM 797 C CA . ARG A 1 97 ? -10.728 -1.562 15.181 1.00 54.56 97 ARG A CA 1
ATOM 798 C C . ARG A 1 97 ? -9.815 -2.449 16.023 1.00 54.56 97 ARG A C 1
ATOM 800 O O . ARG A 1 97 ? -9.509 -3.580 15.634 1.00 54.56 97 ARG A O 1
ATOM 807 N N . ARG A 1 98 ? -9.328 -1.924 17.150 1.00 55.09 98 ARG A N 1
ATOM 808 C CA . ARG A 1 98 ? -8.638 -2.737 18.151 1.00 55.09 98 ARG A CA 1
ATOM 809 C C . ARG A 1 98 ? -9.681 -3.731 18.647 1.00 55.09 98 ARG A C 1
ATOM 811 O O . ARG A 1 98 ? -10.661 -3.319 19.258 1.00 55.09 98 ARG A O 1
ATOM 818 N N . LYS A 1 99 ? -9.521 -5.016 18.316 1.00 54.53 99 LYS A N 1
ATOM 819 C CA . LYS A 1 99 ? -10.390 -6.062 18.867 1.00 54.53 99 LYS A CA 1
ATOM 820 C C . LYS A 1 99 ? -10.303 -5.974 20.382 1.00 54.53 99 LYS A C 1
ATOM 822 O O . LYS A 1 99 ? -9.193 -5.970 20.921 1.00 54.53 99 LYS A O 1
ATOM 827 N N . THR A 1 100 ? -11.443 -5.884 21.050 1.00 56.69 100 THR A N 1
ATOM 828 C CA . THR A 1 100 ? -11.467 -5.923 22.509 1.00 56.69 100 THR A CA 1
ATOM 829 C C . THR A 1 100 ? -10.977 -7.302 22.978 1.00 56.69 100 THR A C 1
ATOM 831 O O . THR A 1 100 ? -11.175 -8.301 22.275 1.00 56.69 100 THR A O 1
ATOM 834 N N . PRO A 1 101 ? -10.308 -7.401 24.141 1.00 59.84 101 PRO A N 1
ATOM 835 C CA . PRO A 1 101 ? -9.810 -8.676 24.670 1.00 59.84 101 PRO A CA 1
ATOM 836 C C . PRO A 1 101 ? -10.883 -9.780 24.715 1.00 59.84 101 PRO A C 1
ATOM 838 O O . PRO A 1 101 ? -10.604 -10.938 24.407 1.00 59.84 101 PRO A O 1
ATOM 841 N N . GLU A 1 102 ? -12.134 -9.406 24.988 1.00 63.38 102 GLU A N 1
ATOM 842 C CA . GLU A 1 102 ? -13.297 -10.299 25.029 1.00 63.38 102 GLU A CA 1
ATOM 843 C C . GLU A 1 102 ? -13.603 -10.987 23.688 1.00 63.38 102 GLU A C 1
ATOM 845 O O . GLU A 1 102 ? -13.961 -12.167 23.654 1.00 63.38 102 GLU A O 1
ATOM 850 N N . GLU A 1 103 ? -13.433 -10.290 22.560 1.00 62.78 103 GLU A N 1
ATOM 851 C CA . GLU A 1 103 ? -13.642 -10.876 21.230 1.00 62.78 103 GLU A CA 1
ATOM 852 C C . GLU A 1 103 ? -12.579 -11.928 20.893 1.00 62.78 103 GLU A C 1
ATOM 854 O O . GLU A 1 103 ? -12.859 -12.893 20.172 1.00 62.78 103 GLU A O 1
ATOM 859 N N . ASN A 1 104 ? -11.360 -11.760 21.413 1.00 65.75 104 ASN A N 1
ATOM 860 C CA . ASN A 1 104 ? -10.283 -12.730 21.241 1.00 65.75 104 ASN A CA 1
ATOM 861 C C . ASN A 1 104 ? -10.533 -13.985 22.082 1.00 65.75 104 ASN A C 1
ATOM 863 O O . ASN A 1 104 ? -10.428 -15.087 21.542 1.00 65.75 104 ASN A O 1
ATOM 867 N N . ILE A 1 105 ? -10.952 -13.825 23.341 1.00 70.38 105 ILE A N 1
ATOM 868 C CA . ILE A 1 105 ? -11.312 -14.940 24.231 1.00 70.38 105 ILE A CA 1
ATOM 869 C C . ILE A 1 105 ? -12.453 -15.765 23.616 1.00 70.38 105 ILE A C 1
ATOM 871 O O . ILE A 1 105 ? -12.345 -16.985 23.486 1.00 70.38 105 ILE A O 1
ATOM 875 N N . LYS A 1 106 ? -13.511 -15.115 23.105 1.00 73.12 106 LYS A N 1
ATOM 876 C CA . LYS A 1 106 ? -14.623 -15.811 22.425 1.00 73.12 106 LYS A CA 1
ATOM 877 C C . LYS A 1 106 ? -14.174 -16.596 21.189 1.00 73.12 106 LYS A C 1
ATOM 879 O O . LYS A 1 106 ? -14.655 -17.707 20.957 1.00 73.12 106 LYS A O 1
ATOM 884 N N . LYS A 1 107 ? -13.255 -16.051 20.383 1.00 74.75 107 LYS A N 1
ATOM 885 C CA . LYS A 1 107 ? -12.713 -16.760 19.209 1.00 74.75 107 LYS A CA 1
ATOM 886 C C . LYS A 1 107 ? -11.854 -17.955 19.607 1.00 74.75 107 LYS A C 1
ATOM 888 O O . LYS A 1 107 ? -11.997 -19.003 18.985 1.00 74.75 107 LYS A O 1
ATOM 893 N N . GLN A 1 108 ? -11.030 -17.821 20.644 1.00 75.44 108 GLN A N 1
ATOM 894 C CA . GLN A 1 108 ? -10.240 -18.928 21.185 1.00 75.44 108 GLN A CA 1
ATOM 895 C C . GLN A 1 108 ? -11.144 -20.051 21.700 1.00 75.44 108 GLN A C 1
ATOM 897 O O . GLN A 1 108 ? -10.990 -21.186 21.260 1.00 75.44 108 GLN A O 1
ATOM 902 N N . HIS A 1 109 ? -12.164 -19.736 22.504 1.00 77.38 109 HIS A N 1
ATOM 903 C CA . HIS A 1 109 ? -13.138 -20.732 22.964 1.00 77.38 109 HIS A CA 1
ATOM 904 C C . HIS A 1 109 ? -13.855 -21.438 21.812 1.00 77.38 109 HIS A C 1
ATOM 906 O O . HIS A 1 109 ? -14.057 -22.647 21.867 1.00 77.38 109 HIS A O 1
ATOM 912 N N . LYS A 1 110 ? -14.210 -20.718 20.741 1.00 80.62 110 LYS A N 1
ATOM 913 C CA . LYS A 1 110 ? -14.865 -21.319 19.570 1.00 80.62 110 LYS A CA 1
ATOM 914 C C . LYS A 1 110 ? -13.942 -22.277 18.808 1.00 80.62 110 LYS A C 1
ATOM 916 O O . LYS A 1 110 ? -14.409 -23.299 18.314 1.00 80.62 110 LYS A O 1
ATOM 921 N N . VAL A 1 111 ? -12.651 -21.955 18.713 1.00 80.50 111 VAL A N 1
ATOM 922 C CA . VAL A 1 111 ? -11.641 -22.830 18.097 1.00 80.50 111 VAL A CA 1
ATOM 923 C C . VAL A 1 111 ? -11.395 -24.061 18.963 1.00 80.50 111 VAL A C 1
ATOM 925 O O . VAL A 1 111 ? -11.438 -25.167 18.435 1.00 80.50 111 VAL A O 1
ATOM 928 N N . ILE A 1 112 ? -11.223 -23.877 20.276 1.00 78.44 112 ILE A N 1
ATOM 929 C CA . ILE A 1 112 ? -11.051 -24.968 21.244 1.00 78.44 112 ILE A CA 1
ATOM 930 C C . ILE A 1 112 ? -12.254 -25.908 21.182 1.00 78.44 112 ILE A C 1
ATOM 932 O O . ILE A 1 112 ? -12.071 -27.096 20.953 1.00 78.44 112 ILE A O 1
ATOM 936 N N . LYS A 1 113 ? -13.482 -25.379 21.260 1.00 80.94 113 LYS A N 1
ATOM 937 C CA . LYS A 1 113 ? -14.710 -26.178 21.169 1.00 80.94 113 LYS A CA 1
ATOM 938 C C . LYS A 1 113 ? -14.773 -26.990 19.876 1.00 80.94 113 LYS A C 1
ATOM 940 O O . LYS A 1 113 ? -14.987 -28.190 19.926 1.00 80.94 113 LYS A O 1
ATOM 945 N N . LYS A 1 114 ? -14.498 -26.366 18.725 1.00 82.44 114 LYS A N 1
ATOM 946 C CA . LYS A 1 114 ? -14.468 -27.074 17.436 1.00 82.44 114 LYS A CA 1
ATOM 947 C C . LYS A 1 114 ? -13.426 -28.199 17.415 1.00 82.44 114 LYS A C 1
ATOM 949 O O . LYS A 1 114 ? -13.661 -29.227 16.791 1.00 82.44 114 LYS A O 1
ATOM 954 N N . HIS A 1 115 ? -12.276 -27.996 18.056 1.00 80.12 115 HIS A N 1
ATOM 955 C CA . HIS A 1 115 ? -11.230 -29.012 18.154 1.00 80.12 115 HIS A CA 1
ATOM 956 C C . HIS A 1 115 ? -11.630 -30.154 19.100 1.00 80.12 115 HIS A C 1
ATOM 958 O O . HIS A 1 115 ? -11.412 -31.314 18.771 1.00 80.12 115 HIS A O 1
ATOM 964 N N . MET A 1 116 ? -12.276 -29.837 20.225 1.00 74.19 116 MET A N 1
ATOM 965 C CA . MET A 1 116 ? -12.798 -30.819 21.181 1.00 74.19 116 MET A CA 1
ATOM 966 C C . MET A 1 116 ? -13.922 -31.668 20.576 1.00 74.19 116 MET A C 1
ATOM 968 O O . MET A 1 116 ? -13.869 -32.891 20.675 1.00 74.19 116 MET A O 1
ATOM 972 N N . ASP A 1 117 ? -14.869 -31.036 19.877 1.00 78.75 117 ASP A N 1
ATOM 973 C CA . ASP A 1 117 ? -15.953 -31.715 19.157 1.00 78.75 117 ASP A CA 1
ATOM 974 C C . ASP A 1 117 ? -15.382 -32.656 18.075 1.00 78.75 117 ASP A C 1
ATOM 976 O O . ASP A 1 117 ? -15.831 -33.789 17.925 1.00 78.75 117 ASP A O 1
ATOM 980 N N . ALA A 1 118 ? -14.344 -32.220 17.347 1.00 77.19 118 ALA A N 1
ATOM 981 C CA . ALA A 1 118 ? -13.680 -33.032 16.323 1.00 77.19 118 ALA A CA 1
ATOM 982 C C . ALA A 1 118 ? -12.894 -34.221 16.900 1.00 77.19 118 ALA A C 1
ATOM 984 O O . ALA A 1 118 ? -12.748 -35.241 16.232 1.00 77.19 118 ALA A O 1
ATOM 985 N N . MET A 1 119 ? -12.395 -34.099 18.131 1.00 76.19 119 MET A N 1
ATOM 986 C CA . MET A 1 119 ? -11.735 -35.189 18.852 1.00 76.19 119 MET A CA 1
ATOM 987 C C . MET A 1 119 ? -12.720 -36.077 19.623 1.00 76.19 119 MET A C 1
ATOM 989 O O . MET A 1 119 ? -12.287 -36.984 20.328 1.00 76.19 119 MET A O 1
ATOM 993 N N . ASN A 1 120 ? -14.031 -35.821 19.509 1.00 66.75 120 ASN A N 1
ATOM 994 C CA . ASN A 1 120 ? -15.084 -36.479 20.284 1.00 66.75 120 ASN A CA 1
ATOM 995 C C . ASN A 1 120 ? -14.800 -36.474 21.801 1.00 66.75 120 ASN A C 1
ATOM 997 O O . ASN A 1 120 ? -15.263 -37.335 22.550 1.00 66.75 120 ASN A O 1
ATOM 1001 N N . LEU A 1 121 ? -14.029 -35.479 22.253 1.00 64.50 121 LEU A N 1
ATOM 1002 C CA . LEU A 1 121 ? -13.729 -35.208 23.651 1.00 64.50 121 LEU A CA 1
ATOM 1003 C C . LEU A 1 121 ? -14.906 -34.423 24.220 1.00 64.50 121 LEU A C 1
ATOM 1005 O O . LEU A 1 121 ? -14.791 -33.256 24.599 1.00 64.50 121 LEU A O 1
ATOM 1009 N N . ASN A 1 122 ? -16.065 -35.077 24.281 1.00 61.50 122 ASN A N 1
ATOM 1010 C CA . ASN A 1 122 ? -17.046 -34.692 25.273 1.00 61.50 122 ASN A CA 1
ATOM 1011 C C . ASN A 1 122 ? -16.358 -34.953 26.605 1.00 61.50 122 ASN A C 1
ATOM 1013 O O . ASN A 1 122 ? -16.165 -36.108 26.979 1.00 61.50 122 ASN A O 1
ATOM 1017 N N . TYR A 1 123 ? -15.934 -33.891 27.294 1.00 55.25 123 TYR A N 1
ATOM 1018 C CA . TYR A 1 123 ? -15.700 -34.003 28.724 1.00 55.25 123 TYR A CA 1
ATOM 1019 C C . TYR A 1 123 ? -17.004 -34.559 29.282 1.00 55.25 123 TYR A C 1
ATOM 1021 O O . TYR A 1 123 ? -17.998 -33.832 29.383 1.00 55.25 123 TYR A O 1
ATOM 1029 N N . SER A 1 124 ? -17.020 -35.864 29.569 1.00 52.66 124 SER A N 1
ATOM 1030 C CA . SER A 1 124 ? -17.975 -36.415 30.507 1.00 52.66 124 SER A CA 1
ATOM 1031 C C . SER A 1 124 ? -17.911 -35.468 31.685 1.00 52.66 124 SER A C 1
ATOM 1033 O O . SER A 1 124 ? -16.844 -35.253 32.268 1.00 52.66 124 SER A O 1
ATOM 1035 N N . LYS A 1 125 ? -19.047 -34.826 31.961 1.00 52.12 125 LYS A N 1
ATOM 1036 C CA . LYS A 1 125 ? -19.267 -34.186 33.250 1.00 52.12 125 LYS A CA 1
ATOM 1037 C C . LYS A 1 125 ? -18.734 -35.160 34.306 1.00 52.12 125 LYS A C 1
ATOM 1039 O O . LYS A 1 125 ? -18.943 -36.362 34.113 1.00 52.12 125 LYS A O 1
ATOM 1044 N N . PRO A 1 126 ? -18.015 -34.688 35.338 1.00 43.28 126 PRO A N 1
ATOM 1045 C CA . PRO A 1 126 ? -17.568 -35.576 36.402 1.00 43.28 126 PRO A CA 1
ATOM 1046 C C . PRO A 1 126 ? -18.772 -36.421 36.804 1.00 43.28 126 PRO A C 1
ATOM 1048 O O . PRO A 1 126 ? -19.842 -35.866 37.064 1.00 43.28 126 PRO A O 1
ATOM 1051 N N . ASN A 1 127 ? -18.640 -37.742 36.673 1.00 44.22 127 ASN A N 1
ATOM 1052 C CA . ASN A 1 127 ? -19.731 -38.642 36.989 1.00 44.22 127 ASN A CA 1
ATOM 1053 C C . ASN A 1 127 ? -20.134 -38.331 38.432 1.00 44.22 127 ASN A C 1
ATOM 1055 O O . ASN A 1 127 ? -19.301 -38.419 39.333 1.00 44.22 127 ASN A O 1
ATOM 1059 N N . GLU A 1 128 ? -21.392 -37.954 38.649 1.00 49.12 128 GLU A N 1
ATOM 1060 C CA . GLU A 1 128 ? -22.023 -37.870 39.972 1.00 49.12 128 GLU A CA 1
ATOM 1061 C C . GLU A 1 128 ? -22.195 -39.287 40.559 1.00 49.12 128 GLU A C 1
ATOM 1063 O O . GLU A 1 128 ? -23.283 -39.690 40.960 1.00 49.12 128 GLU A O 1
ATOM 1068 N N . SER A 1 129 ? -21.136 -40.098 40.546 1.00 45.41 129 SER A N 1
ATOM 1069 C CA . SER A 1 129 ? -21.154 -41.486 41.004 1.00 45.41 129 SER A CA 1
ATOM 1070 C C . SER A 1 129 ? -19.972 -41.857 41.898 1.00 45.41 129 SER A C 1
ATOM 1072 O O . SER A 1 129 ? -19.739 -43.044 42.086 1.00 45.41 129 SER A O 1
ATOM 1074 N N . ASP A 1 130 ? -19.284 -40.876 42.490 1.00 45.97 130 ASP A N 1
ATOM 1075 C CA . ASP A 1 130 ? -18.371 -41.103 43.626 1.00 45.97 130 ASP A CA 1
ATOM 1076 C C . ASP A 1 130 ? -18.985 -40.645 44.969 1.00 45.97 130 ASP A C 1
ATOM 1078 O O . ASP A 1 130 ? -18.292 -40.489 45.968 1.00 45.97 130 ASP A O 1
ATOM 1082 N N . GLU A 1 131 ? -20.311 -40.485 45.030 1.00 47.69 131 GLU A N 1
ATOM 1083 C CA . GLU A 1 131 ? -21.073 -40.514 46.285 1.00 47.69 131 GLU A CA 1
ATOM 1084 C C . GLU A 1 131 ? -21.956 -41.767 46.309 1.00 47.69 131 GLU A C 1
ATOM 1086 O O . GLU A 1 131 ? -23.150 -41.700 46.014 1.00 47.69 131 GLU A O 1
ATOM 1091 N N . LYS A 1 132 ? -21.357 -42.928 46.613 1.00 43.28 132 LYS A N 1
ATOM 1092 C CA . LYS A 1 132 ? -21.933 -44.025 47.427 1.00 43.28 132 LYS A CA 1
ATOM 1093 C C . LYS A 1 132 ? -21.085 -45.298 47.321 1.00 43.28 132 LYS A C 1
ATOM 1095 O O . LYS A 1 132 ? -21.065 -45.958 46.289 1.00 43.28 132 LYS A O 1
ATOM 1100 N N . GLY A 1 133 ? -20.487 -45.680 48.444 1.00 38.75 133 GLY A N 1
ATOM 1101 C CA . GLY A 1 133 ? -19.804 -46.959 48.663 1.00 38.75 133 GLY A CA 1
ATOM 1102 C C . GLY A 1 133 ? -18.847 -46.799 49.841 1.00 38.75 133 GLY A C 1
ATOM 1103 O O . GLY A 1 133 ? -17.761 -46.277 49.636 1.00 38.75 133 GLY A O 1
ATOM 1104 N N . VAL A 1 134 ? -19.360 -46.854 51.078 1.00 36.53 134 VAL A N 1
ATOM 1105 C CA . VAL A 1 134 ? -19.262 -48.018 51.994 1.00 36.53 134 VAL A CA 1
ATOM 1106 C C . VAL A 1 134 ? -17.823 -48.285 52.415 1.00 36.53 134 VAL A C 1
ATOM 1108 O O . VAL A 1 134 ? -17.037 -48.741 51.561 1.00 36.53 134 VAL A O 1
#

Sequence (134 aa):
MRTKTQKNLTISKTKSENIFSFITKEVSPKILSEYMHFGKTKTFDLRKELNSTRHSYENSSNPSFDALAKHLTLEEINQIINLYNDYIQNPESYIKRRKTPEENIKKQHKVIKKHMDAMNLNYSKPNESDEKGV